Protein AF-A0A0D2V4F1-F1 (afdb_monomer_lite)

Secondary structure (DSSP, 8-state):
--EE-----SS-GGG---SSHHHHHHHHHHHHH---SSSEEEE----TTSTT-HHHHHHHHHHHSTTTEEEE--SSGGG-S----S-HHHHSTTTS-S-GGGT-EE--HHHHHTTSS-HHHHHHTS-HHHHHHHHHHHHHHGGGTSPPPTTT--SSS--HHHHHHHHHHHHHHT--

Sequence (176 aa):
MHGVIPVCYCRNPIGFHPRSDSDIVQWQNFVRNCHCKTLFCFTGAPRTAIKNDFKGLLLNHCNNASGSCKVVDCTGSCCSNDTSHQTTYLQYQWFLPNDLISYSIFIHRDLVKNDTSSIKTILQSYRKQEINQMREKVIQYIPKLVYAKPEKGLNNIKDAFNIAIDGVLKKIKEQE

Organism: Gossypium raimondii (NCBI:txid29730)

Foldseek 3Di:
DDWFQQFDPPADLAPDAAQEPVSLVVVLVCSLPDDDQAREEQEDDFDPVDDPGLSVLLVVLQVVRPSHYHYDDPVDPSVPDDPDDDDCCVVCVLQADPPQVQRIGDDDSVCSSVVVDRPSRVSVVDDPVSSSRSNVSVSVSSQCNYHYDPVRGYDPGDHVVNSVVVVVVVVVVVVD

Radius of gyration: 17.78 Å; chains: 1; bounding box: 41×37×49 Å

Structure (mmCIF, N/CA/C/O backbone):
data_AF-A0A0D2V4F1-F1
#
_entry.id   AF-A0A0D2V4F1-F1
#
loop_
_atom_site.group_PDB
_atom_site.id
_atom_site.type_symbol
_atom_site.label_atom_id
_atom_site.label_alt_id
_atom_site.label_comp_id
_atom_site.label_asym_id
_atom_site.label_entity_id
_atom_site.label_seq_id
_atom_site.pdbx_PDB_ins_code
_atom_site.Cartn_x
_atom_site.Cartn_y
_atom_site.Cartn_z
_atom_site.occupancy
_atom_site.B_iso_or_equiv
_atom_site.auth_seq_id
_atom_site.auth_comp_id
_atom_site.auth_asym_id
_atom_site.auth_atom_id
_atom_site.pdbx_PDB_model_num
ATOM 1 N N . MET A 1 1 ? -2.730 14.702 1.612 1.00 40.38 1 MET A N 1
ATOM 2 C CA . MET A 1 1 ? -3.789 13.674 1.520 1.00 40.38 1 MET A CA 1
ATOM 3 C C . MET A 1 1 ? -3.227 12.377 2.081 1.00 40.38 1 MET A C 1
ATOM 5 O O . MET A 1 1 ? -2.130 12.015 1.677 1.00 40.38 1 MET A O 1
ATOM 9 N N . HIS A 1 2 ? -3.899 11.728 3.033 1.00 50.91 2 HIS A N 1
ATOM 10 C CA . HIS A 1 2 ? -3.459 10.448 3.603 1.00 50.91 2 HIS A CA 1
ATOM 11 C C . HIS A 1 2 ? -4.542 9.421 3.268 1.00 50.91 2 HIS A C 1
ATOM 13 O O . HIS A 1 2 ? -5.625 9.481 3.839 1.00 50.91 2 HIS A O 1
ATOM 19 N N . GLY A 1 3 ? -4.299 8.555 2.283 1.00 53.69 3 GLY A N 1
ATOM 20 C CA . GLY A 1 3 ? -5.181 7.407 2.075 1.00 53.69 3 GLY A CA 1
ATOM 21 C C . GLY A 1 3 ? -4.673 6.214 2.856 1.00 53.69 3 GLY A C 1
ATOM 22 O O . GLY A 1 3 ? -3.471 6.077 3.084 1.00 53.69 3 GLY A O 1
ATOM 23 N N . VAL A 1 4 ? -5.602 5.362 3.254 1.00 60.53 4 VAL A N 1
ATOM 24 C CA . VAL A 1 4 ? -5.321 4.036 3.778 1.00 60.53 4 VAL A CA 1
ATOM 25 C C . VAL A 1 4 ? -5.308 3.092 2.589 1.00 60.53 4 VAL A C 1
ATOM 27 O O . VAL A 1 4 ? -6.317 2.931 1.908 1.00 60.53 4 VAL A O 1
ATOM 30 N N . ILE A 1 5 ? -4.162 2.477 2.319 1.00 57.75 5 ILE A N 1
ATOM 31 C CA . ILE A 1 5 ? -4.087 1.363 1.377 1.00 57.75 5 ILE A CA 1
ATOM 32 C C . ILE A 1 5 ? -4.470 0.115 2.181 1.00 57.75 5 ILE A C 1
ATOM 34 O O . ILE A 1 5 ? -3.749 -0.222 3.124 1.00 57.75 5 ILE A O 1
ATOM 38 N N . PRO A 1 6 ? -5.589 -0.561 1.872 1.00 55.91 6 PRO A N 1
ATOM 39 C CA . PRO A 1 6 ? -6.068 -1.712 2.626 1.00 55.91 6 PRO A CA 1
ATOM 40 C C . PRO A 1 6 ? -5.289 -2.970 2.224 1.00 55.91 6 PRO A C 1
ATOM 42 O O . PRO A 1 6 ? -5.838 -3.973 1.774 1.00 55.91 6 PRO A O 1
ATOM 45 N N . VAL A 1 7 ? -3.968 -2.907 2.363 1.00 51.41 7 VAL A N 1
ATOM 46 C CA . VAL A 1 7 ? -3.078 -4.037 2.147 1.00 51.41 7 VAL A CA 1
ATOM 47 C C . VAL A 1 7 ? -2.292 -4.241 3.418 1.00 51.41 7 VAL A C 1
ATOM 49 O O . VAL A 1 7 ? -1.413 -3.459 3.773 1.00 51.41 7 VAL A O 1
ATOM 52 N N . CYS A 1 8 ? -2.610 -5.331 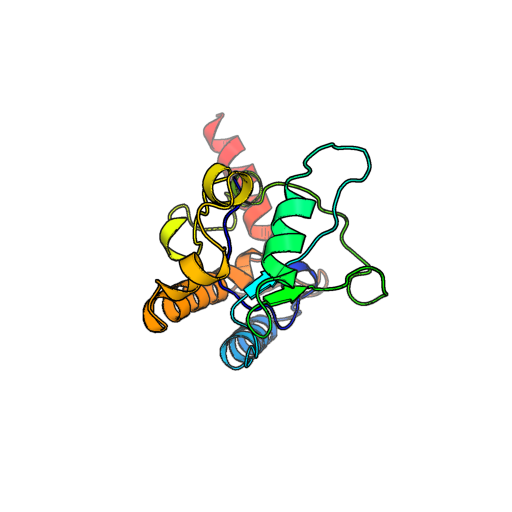4.108 1.00 51.72 8 CYS A N 1
ATOM 53 C CA . CYS A 1 8 ? -1.704 -5.862 5.103 1.00 51.72 8 CYS A CA 1
ATOM 54 C C . CYS A 1 8 ? -0.456 -6.379 4.388 1.00 51.72 8 CYS A C 1
ATOM 56 O O . CYS A 1 8 ? -0.454 -7.463 3.804 1.00 51.72 8 CYS A O 1
ATOM 58 N N . TYR A 1 9 ? 0.610 -5.591 4.430 1.00 51.88 9 TYR A N 1
ATOM 59 C CA . TYR A 1 9 ? 1.919 -6.035 3.993 1.00 51.88 9 TYR A CA 1
ATOM 60 C C . TYR A 1 9 ? 2.503 -6.964 5.053 1.00 51.88 9 TYR A C 1
ATOM 62 O O . TYR A 1 9 ? 2.906 -6.534 6.129 1.00 51.88 9 TYR A O 1
ATOM 70 N N . CYS A 1 10 ? 2.561 -8.257 4.745 1.00 50.22 10 CYS A N 1
ATOM 71 C CA . CYS A 1 10 ? 3.314 -9.211 5.560 1.00 50.22 10 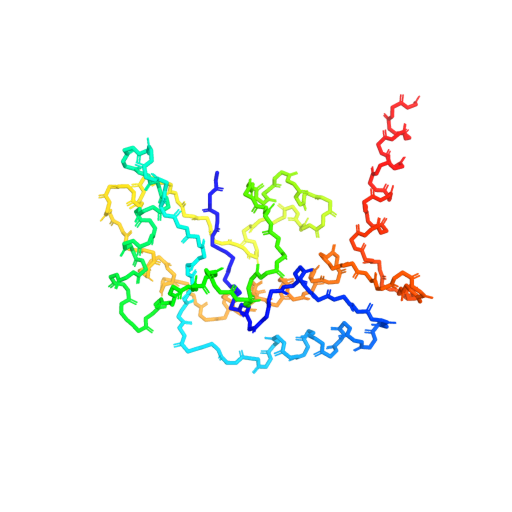CYS A CA 1
ATOM 72 C C . CYS A 1 10 ? 4.831 -9.046 5.389 1.00 50.22 10 CYS A C 1
ATOM 74 O O . CYS A 1 10 ? 5.599 -9.515 6.223 1.00 50.22 10 CYS A O 1
ATOM 76 N N . ARG A 1 11 ? 5.247 -8.343 4.325 1.00 55.84 11 ARG A N 1
ATOM 77 C CA . ARG A 1 11 ? 6.578 -7.764 4.104 1.00 55.84 11 ARG A CA 1
ATOM 78 C C . ARG A 1 11 ? 6.435 -6.470 3.302 1.00 55.84 11 ARG A C 1
ATOM 80 O O . ARG A 1 11 ? 5.553 -6.397 2.448 1.00 55.84 11 ARG A O 1
ATOM 87 N N . ASN A 1 12 ? 7.295 -5.484 3.562 1.00 60.59 12 ASN A N 1
ATOM 88 C CA . ASN A 1 12 ? 7.346 -4.236 2.797 1.00 60.59 12 ASN A CA 1
ATOM 89 C C . ASN A 1 12 ? 7.738 -4.527 1.326 1.00 60.59 12 ASN A C 1
ATOM 91 O O . ASN A 1 12 ? 8.808 -5.105 1.126 1.00 60.59 12 ASN A O 1
ATOM 95 N N . PRO A 1 13 ? 6.928 -4.141 0.316 1.00 62.03 13 PRO A N 1
ATOM 96 C CA . PRO A 1 13 ? 7.265 -4.302 -1.102 1.00 62.03 13 PRO A CA 1
ATOM 97 C C . PRO A 1 13 ? 8.597 -3.660 -1.473 1.00 62.03 13 PRO A C 1
ATOM 99 O O . PRO A 1 13 ? 9.332 -4.227 -2.267 1.00 62.03 13 PRO A O 1
ATOM 102 N N . ILE A 1 14 ? 8.925 -2.503 -0.894 1.00 64.38 14 ILE A N 1
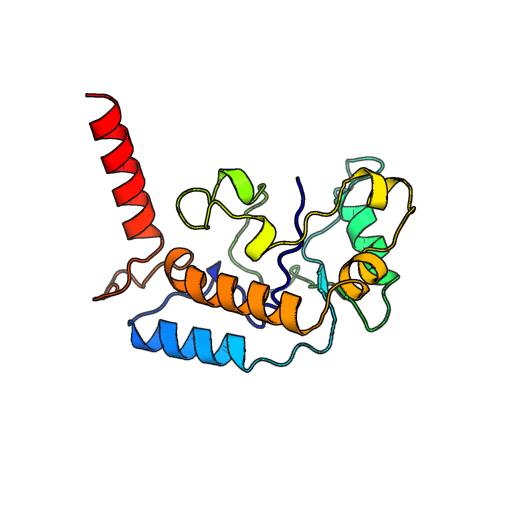ATOM 103 C CA . ILE A 1 14 ? 10.081 -1.706 -1.329 1.00 64.38 14 ILE A CA 1
ATOM 104 C C . ILE A 1 14 ? 11.407 -2.424 -1.018 1.00 64.38 14 ILE A C 1
ATOM 106 O O . ILE A 1 14 ? 12.354 -2.322 -1.786 1.00 64.38 14 ILE A O 1
ATOM 110 N N . GLY A 1 15 ? 11.448 -3.241 0.040 1.00 67.62 15 GLY A N 1
ATOM 111 C CA . GLY A 1 15 ? 12.621 -4.058 0.377 1.00 67.62 15 GLY A CA 1
ATOM 112 C C . GLY A 1 15 ? 12.707 -5.393 -0.375 1.00 67.62 15 GLY A C 1
ATOM 113 O O . GLY A 1 15 ? 13.627 -6.179 -0.136 1.00 67.62 15 GLY A O 1
ATOM 114 N N . PHE A 1 16 ? 11.738 -5.708 -1.238 1.00 81.62 16 PHE A N 1
ATOM 115 C CA . PHE A 1 16 ? 11.761 -6.921 -2.045 1.00 81.62 16 PHE A CA 1
ATOM 116 C C . PHE A 1 16 ? 12.425 -6.646 -3.398 1.00 81.62 16 PHE A C 1
ATOM 118 O O . PHE A 1 16 ? 11.897 -5.910 -4.225 1.00 81.62 16 PHE A O 1
ATOM 125 N N . HIS A 1 17 ? 13.569 -7.294 -3.629 1.00 86.94 17 HIS A N 1
ATOM 126 C CA . HIS A 1 17 ? 14.331 -7.188 -4.873 1.00 86.94 17 HIS A CA 1
ATOM 127 C C . HIS A 1 17 ? 14.338 -8.530 -5.620 1.00 86.94 17 HIS A C 1
ATOM 129 O O . HIS A 1 17 ? 15.161 -9.398 -5.293 1.00 86.94 17 HIS A O 1
ATOM 135 N N . PRO A 1 18 ? 13.422 -8.737 -6.585 1.00 90.62 18 PRO A N 1
ATOM 136 C CA . PRO A 1 18 ? 13.317 -9.984 -7.336 1.00 90.62 18 PRO A CA 1
ATOM 137 C C . PRO A 1 18 ? 14.544 -10.197 -8.233 1.00 90.62 18 PRO A C 1
ATOM 139 O O . PRO A 1 18 ? 15.126 -9.253 -8.768 1.00 90.62 18 PRO A O 1
ATOM 142 N N . ARG A 1 19 ? 14.932 -11.459 -8.415 1.00 90.94 19 ARG A N 1
ATOM 143 C CA . ARG A 1 19 ? 15.966 -11.891 -9.370 1.00 90.94 19 ARG A CA 1
ATOM 144 C C . ARG A 1 19 ? 15.379 -12.472 -10.655 1.00 90.94 19 ARG A C 1
ATOM 146 O O . ARG A 1 19 ? 16.136 -12.786 -11.568 1.00 90.94 19 ARG A O 1
ATOM 153 N N . SER A 1 20 ? 14.071 -12.718 -10.678 1.00 92.12 20 SER A N 1
ATOM 154 C CA . SER A 1 20 ? 13.369 -13.336 -11.798 1.00 92.12 20 SER A CA 1
ATOM 155 C C . SER A 1 20 ? 11.877 -13.008 -11.777 1.00 92.12 20 SER A C 1
ATOM 157 O O . SER A 1 20 ? 11.317 -12.701 -10.721 1.00 92.12 20 SER A O 1
ATOM 159 N N . ASP A 1 21 ? 11.210 -13.167 -12.923 1.00 92.69 21 ASP A N 1
ATOM 160 C CA . ASP A 1 21 ? 9.747 -13.069 -13.022 1.00 92.69 21 ASP A CA 1
ATOM 161 C C . ASP A 1 21 ? 9.055 -14.065 -12.066 1.00 92.69 21 ASP A C 1
ATOM 163 O O . ASP A 1 21 ? 7.991 -13.788 -11.513 1.00 92.69 21 ASP A O 1
ATOM 167 N N . SER A 1 22 ? 9.684 -15.217 -11.804 1.00 92.62 22 SER A N 1
ATOM 168 C CA . SER A 1 22 ? 9.145 -16.222 -10.885 1.00 92.62 22 SER A CA 1
ATOM 169 C C . SER A 1 22 ? 9.161 -15.757 -9.424 1.00 92.62 22 SER A C 1
ATOM 171 O O . SER A 1 22 ? 8.250 -16.098 -8.670 1.00 92.62 22 SER A O 1
ATOM 173 N N . ASP A 1 23 ? 10.136 -14.928 -9.034 1.00 91.69 23 ASP A N 1
ATOM 174 C CA . ASP A 1 23 ? 10.218 -14.363 -7.684 1.00 91.69 23 ASP A CA 1
ATOM 175 C C . ASP A 1 23 ? 9.038 -13.411 -7.446 1.00 91.69 23 ASP A C 1
ATOM 177 O O . ASP A 1 23 ? 8.437 -13.423 -6.371 1.00 91.69 23 ASP A O 1
ATOM 181 N N . ILE A 1 24 ? 8.669 -12.621 -8.463 1.00 91.38 24 ILE A N 1
ATOM 182 C CA . ILE A 1 24 ? 7.494 -11.741 -8.428 1.00 91.38 24 ILE A CA 1
ATOM 183 C C . ILE A 1 24 ? 6.226 -12.557 -8.184 1.00 91.38 24 ILE A C 1
ATOM 185 O O . ILE A 1 24 ? 5.468 -12.252 -7.264 1.00 91.38 24 ILE A O 1
ATOM 189 N N . VAL A 1 25 ? 6.003 -13.606 -8.981 1.00 92.81 25 VAL A N 1
ATOM 190 C CA . VAL A 1 25 ? 4.796 -14.440 -8.884 1.00 92.81 25 VAL A CA 1
ATOM 191 C C . VAL A 1 25 ? 4.717 -15.128 -7.521 1.00 92.81 25 VAL A C 1
ATOM 193 O O . VAL A 1 25 ? 3.662 -15.129 -6.882 1.00 92.81 25 VAL A O 1
ATOM 196 N N . GLN A 1 26 ? 5.837 -15.667 -7.032 1.00 91.44 26 GLN A N 1
ATOM 197 C CA . GLN A 1 26 ? 5.914 -16.259 -5.697 1.00 91.44 26 GLN A CA 1
ATOM 198 C C . GLN A 1 26 ? 5.594 -15.233 -4.609 1.00 91.44 26 GLN A C 1
ATOM 200 O O . GLN A 1 26 ? 4.826 -15.531 -3.692 1.00 91.44 26 GLN A O 1
ATOM 205 N N . TRP A 1 27 ? 6.122 -14.013 -4.723 1.00 87.12 27 TRP A N 1
ATOM 206 C CA . TRP A 1 27 ? 5.849 -12.955 -3.759 1.00 87.12 27 TRP A CA 1
ATOM 207 C C . TRP A 1 27 ? 4.387 -12.500 -3.795 1.00 87.12 27 TRP A C 1
ATOM 209 O O . TRP A 1 27 ? 3.760 -12.390 -2.744 1.00 87.12 27 TRP A O 1
ATOM 219 N N . GLN A 1 28 ? 3.792 -12.330 -4.978 1.00 90.69 28 GLN A N 1
ATOM 220 C CA . GLN A 1 28 ? 2.364 -12.031 -5.118 1.00 90.69 28 GLN A CA 1
ATOM 221 C C . GLN A 1 28 ? 1.501 -13.128 -4.482 1.00 90.69 28 GLN A C 1
ATOM 223 O O . GLN A 1 28 ? 0.585 -12.823 -3.721 1.00 90.69 28 GLN A O 1
ATOM 228 N N . ASN A 1 29 ? 1.819 -14.404 -4.717 1.00 90.31 29 ASN A N 1
ATOM 229 C CA . ASN A 1 29 ? 1.108 -15.530 -4.107 1.00 90.31 29 ASN A CA 1
ATOM 230 C C . ASN A 1 29 ? 1.279 -15.570 -2.585 1.00 90.31 29 ASN A C 1
ATOM 232 O O . ASN A 1 29 ? 0.310 -15.818 -1.867 1.00 90.31 29 ASN A O 1
ATOM 236 N N . PHE A 1 30 ? 2.474 -15.272 -2.076 1.00 84.62 30 PHE A N 1
ATOM 237 C CA . PHE A 1 30 ? 2.704 -15.110 -0.643 1.00 84.62 30 PHE A CA 1
ATOM 238 C C . PHE A 1 30 ? 1.834 -13.984 -0.067 1.00 84.62 30 PHE A C 1
ATOM 240 O O . PHE A 1 30 ? 1.145 -14.186 0.933 1.00 84.62 30 PHE A O 1
ATOM 247 N N . VAL A 1 31 ? 1.802 -12.816 -0.718 1.00 82.00 31 VAL A N 1
ATOM 248 C CA . VAL A 1 31 ? 0.990 -11.675 -0.278 1.00 82.00 31 VAL A CA 1
ATOM 249 C C . VAL A 1 31 ? -0.502 -12.000 -0.343 1.00 82.00 31 VAL A C 1
ATOM 251 O O . VAL A 1 31 ? -1.205 -11.629 0.592 1.00 82.00 31 VAL A O 1
ATOM 254 N N . ARG A 1 32 ? -0.999 -12.721 -1.359 1.00 84.94 32 ARG A N 1
ATOM 255 C CA . ARG A 1 32 ? -2.409 -13.166 -1.442 1.00 84.94 32 ARG A CA 1
ATOM 256 C C . ARG A 1 32 ? -2.798 -14.078 -0.282 1.00 84.94 32 ARG A C 1
ATOM 258 O O . ARG A 1 32 ? -3.830 -13.865 0.345 1.00 84.94 32 ARG A O 1
ATOM 265 N N . ASN A 1 33 ? -1.948 -15.055 0.026 1.00 82.50 33 ASN A N 1
ATOM 266 C CA . ASN A 1 33 ? -2.228 -16.080 1.035 1.00 82.50 33 ASN A CA 1
ATOM 267 C C . ASN A 1 33 ? -1.879 -15.650 2.465 1.00 82.50 33 ASN A C 1
ATOM 269 O O . ASN A 1 33 ? -2.169 -16.365 3.430 1.00 82.50 33 ASN A O 1
ATOM 273 N N . CYS A 1 34 ? -1.264 -14.480 2.635 1.00 76.88 34 CYS A N 1
ATOM 274 C CA . CYS A 1 34 ? -0.926 -14.013 3.961 1.00 76.88 34 CYS A CA 1
ATOM 275 C C . CYS A 1 34 ? -2.174 -13.590 4.753 1.00 76.88 34 CYS A C 1
ATOM 277 O O . CYS A 1 34 ? -2.944 -12.713 4.338 1.00 76.88 34 CYS A O 1
ATOM 279 N N . HIS A 1 35 ? -2.333 -14.197 5.930 1.00 69.44 35 HIS A N 1
ATOM 280 C CA . HIS A 1 35 ? -3.430 -13.938 6.852 1.00 69.44 35 HIS A CA 1
ATOM 281 C C . HIS A 1 35 ? -3.092 -12.767 7.778 1.00 69.44 35 HIS A C 1
ATOM 283 O O . HIS A 1 35 ? -2.211 -12.860 8.634 1.00 69.44 35 HIS A O 1
ATOM 289 N N . CYS A 1 36 ? -3.824 -11.665 7.628 1.00 67.69 36 CYS A N 1
ATOM 290 C CA . CYS A 1 36 ? -3.722 -10.527 8.532 1.00 67.69 36 CYS A CA 1
ATOM 291 C C . CYS A 1 36 ? -4.665 -10.719 9.720 1.00 67.69 36 CYS A C 1
ATOM 293 O O . CYS A 1 36 ? -5.861 -10.928 9.536 1.00 67.69 36 CYS A O 1
ATOM 295 N N . LYS A 1 37 ? -4.123 -10.657 10.941 1.00 75.38 37 LYS A N 1
ATOM 296 C CA . LYS A 1 37 ? -4.910 -10.792 12.180 1.00 75.38 37 LYS A CA 1
ATOM 297 C C . LYS A 1 37 ? -5.625 -9.497 12.582 1.00 75.38 37 LYS A C 1
ATOM 299 O O . LYS A 1 37 ? -6.503 -9.537 13.433 1.00 75.38 37 LYS A O 1
ATOM 304 N N . THR A 1 38 ? -5.234 -8.367 11.998 1.00 79.12 38 THR A N 1
ATOM 305 C CA . THR A 1 38 ? -5.771 -7.032 12.285 1.00 79.12 38 THR A CA 1
ATOM 306 C C . THR A 1 38 ? -6.429 -6.441 11.038 1.00 79.12 38 THR A C 1
ATOM 308 O O . THR A 1 38 ? -6.130 -6.846 9.918 1.00 79.12 38 THR A O 1
ATOM 311 N N . LEU A 1 39 ? -7.343 -5.488 11.226 1.00 81.69 39 LEU A N 1
ATOM 312 C CA . LEU A 1 39 ? -8.055 -4.796 10.147 1.00 81.69 39 LEU A CA 1
ATOM 313 C C . LEU A 1 39 ? -7.144 -3.814 9.397 1.00 81.69 39 LEU A C 1
ATOM 315 O O . LEU A 1 39 ? -7.247 -3.677 8.183 1.00 81.69 39 LEU A O 1
ATOM 319 N N . PHE A 1 40 ? -6.260 -3.127 10.120 1.00 82.69 40 PHE A N 1
ATOM 320 C CA . PHE A 1 40 ? -5.290 -2.195 9.550 1.00 82.69 40 PHE A CA 1
ATOM 321 C C . PHE A 1 40 ? -4.024 -2.121 10.405 1.00 82.69 40 PHE A C 1
ATOM 323 O O . PHE A 1 40 ? -3.959 -2.669 11.509 1.00 82.69 40 PHE A O 1
ATOM 330 N N . CYS A 1 41 ? -3.004 -1.448 9.882 1.00 81.88 41 CYS A N 1
ATOM 331 C CA . CYS A 1 41 ? -1.760 -1.191 10.591 1.00 81.88 41 CYS A CA 1
ATOM 332 C C . CYS A 1 41 ? -1.409 0.292 10.499 1.00 81.88 41 CYS A C 1
ATOM 334 O O . CYS A 1 41 ? -1.730 0.950 9.508 1.00 81.88 41 CYS A O 1
ATOM 336 N N . PHE A 1 42 ? -0.718 0.803 11.512 1.00 84.06 42 PHE A N 1
ATOM 337 C CA . PHE A 1 42 ? -0.161 2.149 11.493 1.00 84.06 42 PHE A CA 1
ATOM 338 C C . PHE A 1 42 ? 1.365 2.085 11.437 1.00 84.06 42 PHE A C 1
ATOM 340 O O . PHE A 1 42 ? 1.991 1.394 12.239 1.00 84.06 42 PHE A O 1
ATOM 347 N N . THR A 1 43 ? 1.950 2.818 10.490 1.00 77.75 43 THR A N 1
ATOM 348 C CA . THR A 1 43 ? 3.400 2.954 10.317 1.00 77.75 43 THR A CA 1
ATOM 349 C C . THR A 1 43 ? 3.790 4.421 10.481 1.00 77.75 43 THR A C 1
ATOM 351 O O . THR A 1 43 ? 3.317 5.281 9.730 1.00 77.75 43 THR A O 1
ATOM 354 N N . GLY A 1 44 ? 4.678 4.716 11.427 1.00 78.00 44 GLY A N 1
ATOM 355 C CA . GLY A 1 44 ? 5.217 6.056 11.648 1.00 78.00 44 GLY A CA 1
ATOM 356 C C . GLY A 1 44 ? 5.197 6.472 13.114 1.00 78.00 44 GLY A C 1
ATOM 357 O O . GLY A 1 44 ? 4.632 5.790 13.961 1.00 78.00 44 GLY A O 1
ATOM 358 N N . ALA A 1 45 ? 5.814 7.617 13.397 1.00 82.44 45 ALA A N 1
ATOM 359 C CA . ALA A 1 45 ? 5.905 8.181 14.737 1.00 82.44 45 ALA A CA 1
ATOM 360 C C . ALA A 1 45 ? 5.407 9.637 14.766 1.00 82.44 45 ALA A C 1
ATOM 362 O O . ALA A 1 45 ? 5.481 10.328 13.735 1.00 82.44 45 ALA A O 1
ATOM 363 N N . PRO A 1 46 ? 4.910 10.115 15.922 1.00 85.62 46 PRO A N 1
ATOM 364 C CA . PRO A 1 46 ? 4.584 11.518 16.119 1.00 85.62 46 PRO A CA 1
ATOM 365 C C . PRO A 1 46 ? 5.833 12.392 15.985 1.00 85.62 46 PRO A C 1
ATOM 367 O O . PRO A 1 46 ? 6.928 12.010 16.395 1.00 85.62 46 PRO A O 1
ATOM 370 N N . ARG A 1 47 ? 5.668 13.599 15.453 1.00 84.56 47 ARG A N 1
ATOM 371 C CA . ARG A 1 47 ? 6.718 14.624 15.428 1.00 84.56 47 ARG A CA 1
ATOM 372 C C . ARG A 1 47 ? 6.621 15.467 16.692 1.00 84.56 47 ARG A C 1
ATOM 374 O O . ARG A 1 47 ? 5.711 16.282 16.811 1.00 84.56 47 ARG A O 1
ATOM 381 N N . THR A 1 48 ? 7.573 15.293 17.607 1.00 84.31 48 THR A N 1
ATOM 382 C CA . THR A 1 48 ? 7.606 15.972 18.918 1.00 84.31 48 THR A CA 1
ATOM 383 C C . THR A 1 48 ? 7.584 17.498 18.812 1.00 84.31 48 THR A C 1
ATOM 385 O O . THR A 1 48 ? 6.989 18.161 19.652 1.00 84.31 48 THR A O 1
ATOM 388 N N . ALA A 1 49 ? 8.161 18.059 17.746 1.00 89.75 49 ALA A N 1
ATOM 389 C CA . ALA A 1 49 ? 8.201 19.500 17.497 1.00 89.75 49 ALA A CA 1
ATOM 390 C C . ALA A 1 49 ? 6.871 20.108 16.998 1.00 89.75 49 ALA A C 1
ATOM 392 O O . ALA A 1 49 ? 6.781 21.324 16.844 1.00 89.75 49 ALA A O 1
ATOM 393 N N . ILE A 1 50 ? 5.844 19.301 16.696 1.00 84.50 50 ILE A N 1
ATOM 394 C CA . ILE A 1 50 ? 4.598 19.779 16.079 1.00 84.50 50 ILE A CA 1
ATOM 395 C C . ILE A 1 50 ? 3.420 19.553 17.025 1.00 84.50 50 ILE A C 1
ATOM 397 O O . ILE A 1 50 ? 3.001 18.423 17.275 1.00 84.50 50 ILE A O 1
ATOM 401 N N . LYS A 1 51 ? 2.822 20.651 17.501 1.00 82.38 51 LYS A N 1
ATOM 402 C CA . LYS A 1 51 ? 1.574 20.597 18.271 1.00 82.38 51 LYS A CA 1
ATOM 403 C C . LYS A 1 51 ? 0.449 20.028 17.402 1.00 82.38 51 LYS A C 1
ATOM 405 O O . LYS A 1 51 ? 0.293 20.423 16.247 1.00 82.38 51 LYS A O 1
ATOM 410 N N . ASN A 1 52 ? -0.357 19.130 17.973 1.00 80.69 52 ASN A N 1
ATOM 411 C CA . ASN A 1 52 ? -1.437 18.427 17.270 1.00 80.69 52 ASN A CA 1
ATOM 412 C C . ASN A 1 52 ? -0.941 17.715 15.999 1.00 80.69 52 ASN A C 1
ATOM 414 O O . ASN A 1 52 ? -1.573 17.784 14.937 1.00 80.69 52 ASN A O 1
ATOM 418 N N . ASP A 1 53 ? 0.222 17.062 16.097 1.00 86.81 53 ASP A N 1
ATOM 419 C CA . ASP A 1 53 ? 0.788 16.318 14.983 1.00 86.81 53 ASP A CA 1
ATOM 420 C C . ASP A 1 53 ? -0.189 15.247 14.489 1.00 86.81 53 ASP A C 1
ATOM 422 O O . ASP A 1 53 ? -0.671 14.398 15.238 1.00 86.81 53 ASP A O 1
ATOM 426 N N . PHE A 1 54 ? -0.460 15.273 13.185 1.00 86.44 54 PHE A N 1
ATOM 427 C CA . PHE A 1 54 ? -1.439 14.377 12.582 1.00 86.44 54 PHE A CA 1
ATOM 428 C C . PHE A 1 54 ? -1.022 12.906 12.707 1.00 86.44 54 PHE A C 1
ATOM 430 O O . PHE A 1 54 ? -1.887 12.058 12.894 1.00 86.44 54 PHE A O 1
ATOM 437 N N . LYS A 1 55 ? 0.286 12.594 12.675 1.00 86.12 55 LYS A N 1
ATOM 438 C CA . LYS A 1 55 ? 0.762 11.221 12.914 1.00 86.12 55 LYS A CA 1
ATOM 439 C C . LYS A 1 55 ? 0.508 10.778 14.357 1.00 86.12 55 LYS A C 1
ATOM 441 O O . LYS A 1 55 ? 0.159 9.623 14.561 1.00 86.12 55 LYS A O 1
ATOM 446 N N . GLY A 1 56 ? 0.603 11.688 15.329 1.00 89.19 56 GLY A N 1
ATOM 447 C CA . GLY A 1 56 ? 0.193 11.429 16.713 1.00 89.19 56 GLY A CA 1
ATOM 448 C C . GLY A 1 56 ? -1.299 11.119 16.847 1.00 89.19 56 GLY A C 1
ATOM 449 O O . GLY A 1 56 ? -1.667 10.157 17.513 1.00 89.19 56 GLY A O 1
ATOM 450 N N . LEU A 1 57 ? -2.160 11.863 16.146 1.00 89.56 57 LEU A N 1
ATOM 451 C CA . LEU A 1 57 ? -3.602 11.581 16.126 1.00 89.56 57 LEU A CA 1
ATOM 452 C C . LEU A 1 57 ? -3.914 10.209 15.504 1.00 89.56 57 LEU A C 1
ATOM 454 O O . LEU A 1 57 ? -4.684 9.437 16.069 1.00 89.56 57 LEU A O 1
ATOM 458 N N . LEU A 1 58 ? -3.276 9.877 14.377 1.00 88.88 58 LEU A N 1
ATOM 459 C CA . LEU A 1 58 ? -3.418 8.564 13.736 1.00 88.88 58 LEU A CA 1
ATOM 460 C C . LEU A 1 58 ? -2.921 7.418 14.635 1.00 88.88 58 LEU A C 1
ATOM 462 O O . LEU A 1 58 ? -3.563 6.369 14.697 1.00 88.88 58 LEU A O 1
ATOM 466 N N . LEU A 1 59 ? -1.810 7.622 15.353 1.00 88.69 59 LEU A N 1
ATOM 467 C CA . LEU A 1 59 ? -1.292 6.659 16.325 1.00 88.69 59 LEU A CA 1
ATOM 468 C C . LEU A 1 59 ? -2.306 6.408 17.448 1.00 88.69 59 LEU A C 1
ATOM 470 O O . LEU A 1 59 ? -2.579 5.255 17.775 1.00 88.69 59 LEU A O 1
ATOM 474 N N . ASN A 1 60 ? -2.919 7.464 17.987 1.00 90.31 60 ASN A N 1
ATOM 475 C CA . ASN A 1 60 ? -3.955 7.339 19.014 1.00 90.31 60 ASN A CA 1
ATOM 476 C C . ASN A 1 60 ? -5.180 6.572 18.498 1.00 90.31 60 ASN A C 1
ATOM 478 O O . ASN A 1 60 ? -5.667 5.672 19.176 1.00 90.31 60 ASN A O 1
ATOM 482 N N . HIS A 1 61 ? -5.632 6.854 17.271 1.00 89.94 61 HIS A N 1
ATOM 483 C CA . HIS A 1 61 ? -6.708 6.091 16.621 1.00 89.94 61 HIS A CA 1
ATOM 484 C C . HIS A 1 61 ? -6.366 4.600 16.482 1.00 89.94 61 HIS A C 1
ATOM 486 O O . HIS A 1 61 ? -7.237 3.754 16.676 1.00 89.94 61 HIS A O 1
ATOM 492 N N . CYS A 1 62 ? -5.109 4.260 16.178 1.00 88.31 62 CYS A N 1
ATOM 493 C CA . CYS A 1 62 ? -4.655 2.870 16.131 1.00 88.31 62 CYS A CA 1
ATOM 494 C C . CYS A 1 62 ? -4.646 2.218 17.522 1.00 88.31 62 CYS A C 1
ATOM 496 O O . CYS A 1 62 ? -5.204 1.135 17.688 1.00 88.31 62 CYS A O 1
ATOM 498 N N . ASN A 1 63 ? -4.079 2.887 18.530 1.00 90.75 63 ASN A N 1
ATOM 499 C CA . ASN A 1 63 ? -4.027 2.379 19.905 1.00 90.75 63 ASN A CA 1
ATOM 500 C C . ASN A 1 63 ? -5.427 2.154 20.497 1.00 90.75 63 ASN A C 1
ATOM 502 O O . ASN A 1 63 ? -5.652 1.159 21.180 1.00 90.75 63 ASN A O 1
ATOM 506 N N . ASN A 1 64 ? -6.386 3.027 20.175 1.00 91.81 64 ASN A N 1
ATOM 507 C CA . ASN A 1 64 ? -7.778 2.900 20.614 1.00 91.81 64 ASN A CA 1
ATOM 508 C C . ASN A 1 64 ? -8.554 1.808 19.850 1.00 91.81 64 ASN A C 1
ATOM 510 O O . ASN A 1 64 ? -9.621 1.371 20.281 1.00 91.81 64 ASN A O 1
ATOM 514 N N . ALA A 1 65 ? -8.033 1.332 18.716 1.00 89.44 65 ALA A N 1
ATOM 515 C CA . ALA A 1 65 ? -8.638 0.283 17.904 1.00 89.44 65 ALA A CA 1
ATOM 516 C C . ALA A 1 65 ? -8.161 -1.119 18.332 1.00 89.44 65 ALA A C 1
ATOM 518 O O . ALA A 1 65 ? -7.685 -1.900 17.502 1.00 89.44 65 ALA A O 1
ATOM 519 N N . SER A 1 66 ? -8.319 -1.458 19.617 1.00 85.50 66 SER A N 1
ATOM 520 C CA . SER A 1 66 ? -7.866 -2.726 20.211 1.00 85.50 66 SER A CA 1
ATOM 521 C C . SER A 1 66 ? -8.286 -3.951 19.393 1.00 85.50 66 SER A C 1
ATOM 523 O O . SER A 1 66 ? -9.445 -4.094 18.986 1.00 85.50 66 SER A O 1
ATOM 525 N N . GLY A 1 67 ? -7.312 -4.817 19.095 1.00 85.75 67 GLY A N 1
ATOM 526 C CA . GLY A 1 67 ? -7.472 -6.020 18.265 1.00 85.75 67 GLY A CA 1
ATOM 527 C C . GLY A 1 67 ? -7.714 -5.758 16.772 1.00 85.75 67 GLY A C 1
ATOM 528 O O . GLY A 1 67 ? -7.625 -6.678 15.967 1.00 85.75 67 GLY A O 1
ATOM 529 N N . SER A 1 68 ? -8.003 -4.515 16.376 1.00 87.31 68 SER A N 1
ATOM 530 C CA . SER A 1 68 ? -8.285 -4.126 14.990 1.00 87.31 68 SER A CA 1
ATOM 531 C C . SER A 1 68 ? -7.112 -3.401 14.331 1.00 87.31 68 SER A C 1
ATOM 533 O O . SER A 1 68 ? -6.969 -3.504 13.117 1.00 87.31 68 SER A O 1
ATOM 535 N N . CYS A 1 69 ? -6.259 -2.713 15.094 1.00 86.69 69 CYS A N 1
ATOM 536 C CA . CYS A 1 69 ? -5.050 -2.082 14.574 1.00 86.69 69 CYS A CA 1
ATOM 537 C C . CYS A 1 69 ? -3.776 -2.674 15.174 1.00 86.69 69 CYS A C 1
ATOM 539 O O . CYS A 1 69 ? -3.726 -2.995 16.361 1.00 86.69 69 CYS A O 1
ATOM 541 N N . LYS A 1 70 ? -2.727 -2.776 14.351 1.00 85.12 70 LYS A N 1
ATOM 542 C CA . LYS A 1 70 ? -1.360 -3.049 14.801 1.00 85.12 70 LYS A CA 1
ATOM 543 C C . LYS A 1 70 ? -0.459 -1.849 14.510 1.00 85.12 70 LYS A C 1
ATOM 545 O O . LYS A 1 70 ? -0.274 -1.482 13.350 1.00 85.12 70 LYS A O 1
ATOM 550 N N . VAL A 1 71 ? 0.143 -1.271 15.547 1.00 82.75 71 VAL A N 1
ATOM 551 C CA . VAL A 1 71 ? 1.264 -0.339 15.369 1.00 82.75 71 VAL A CA 1
ATOM 552 C C . VAL A 1 71 ? 2.483 -1.151 14.943 1.00 82.75 71 VAL A C 1
ATOM 554 O O . VAL A 1 71 ? 2.833 -2.145 15.581 1.00 82.75 71 VAL A O 1
ATOM 557 N N . VAL A 1 72 ? 3.101 -0.763 13.831 1.00 78.38 72 VAL A N 1
ATOM 558 C CA . VAL A 1 72 ? 4.344 -1.371 13.357 1.00 78.38 72 VAL A CA 1
ATOM 559 C C . VAL A 1 72 ? 5.500 -0.576 13.941 1.00 78.38 72 VAL A C 1
ATOM 561 O O . VAL A 1 72 ? 5.716 0.577 13.567 1.00 78.38 72 VAL A O 1
ATOM 564 N N . ASP A 1 73 ? 6.228 -1.197 14.864 1.00 70.50 73 ASP A N 1
ATOM 565 C CA . ASP A 1 73 ? 7.463 -0.636 15.394 1.00 70.50 73 ASP A CA 1
ATOM 566 C C . ASP A 1 73 ? 8.609 -0.857 14.398 1.00 70.50 73 ASP A C 1
ATOM 568 O O . ASP A 1 73 ? 8.977 -1.990 14.082 1.00 70.50 73 ASP A O 1
ATOM 572 N N . CYS A 1 74 ? 9.143 0.252 13.894 1.00 64.19 74 CYS A N 1
ATOM 573 C CA . CYS A 1 74 ? 10.256 0.294 12.952 1.00 64.19 74 CYS A CA 1
ATOM 574 C C . CYS A 1 74 ? 11.562 0.798 13.590 1.00 64.19 74 CYS A C 1
ATOM 576 O O . CYS A 1 74 ? 12.497 1.118 12.865 1.00 64.19 74 CYS A O 1
ATOM 578 N N . THR A 1 75 ? 11.644 0.899 14.920 1.00 61.47 75 THR A N 1
ATOM 579 C CA . THR A 1 75 ? 12.843 1.403 15.617 1.00 61.47 75 THR A CA 1
ATOM 580 C C . THR A 1 75 ? 13.990 0.381 15.722 1.00 61.47 75 THR A C 1
ATOM 582 O O . THR A 1 75 ? 15.101 0.753 16.090 1.00 61.47 75 THR A O 1
ATOM 585 N N . GLY A 1 76 ? 13.758 -0.887 15.347 1.00 56.25 76 GLY A N 1
ATOM 586 C CA . GLY A 1 76 ? 14.772 -1.951 15.256 1.00 56.25 76 GLY A CA 1
ATOM 587 C C . GLY A 1 76 ? 15.249 -2.275 13.827 1.00 56.25 76 GLY A C 1
ATOM 588 O O . GLY A 1 76 ? 14.923 -1.585 12.863 1.00 56.25 76 GLY A O 1
ATOM 589 N N . SER A 1 77 ? 15.984 -3.386 13.665 1.00 49.59 77 SER A N 1
ATOM 590 C CA . SER A 1 77 ? 16.617 -3.773 12.388 1.00 49.59 77 SER A CA 1
ATOM 591 C C . SER A 1 77 ? 15.660 -4.217 11.269 1.00 49.59 77 SER A C 1
ATOM 593 O O . SER A 1 77 ? 16.058 -4.324 10.111 1.00 49.59 77 SER A O 1
ATOM 595 N N . CYS A 1 78 ? 14.379 -4.448 11.579 1.00 46.25 78 CYS A N 1
ATOM 596 C CA . CYS A 1 78 ? 13.373 -4.879 10.598 1.00 46.25 78 CYS A CA 1
ATOM 597 C C . CYS A 1 78 ? 12.874 -3.762 9.660 1.00 46.25 78 CYS A C 1
ATOM 599 O O . CYS A 1 78 ? 12.154 -4.065 8.711 1.00 46.25 78 CYS A O 1
ATOM 601 N N . CYS A 1 79 ? 13.270 -2.504 9.888 1.00 50.38 79 CYS A N 1
ATOM 602 C CA . CYS A 1 79 ? 13.069 -1.388 8.952 1.00 50.38 79 CYS A CA 1
ATOM 603 C C . CYS A 1 79 ? 14.399 -0.675 8.619 1.00 50.38 79 CYS A C 1
ATOM 605 O O . CYS A 1 79 ? 14.396 0.471 8.170 1.00 50.38 79 CYS A O 1
ATOM 607 N N . SER A 1 80 ? 15.543 -1.341 8.841 1.00 43.75 80 SER A N 1
ATOM 608 C CA . SER A 1 80 ? 16.868 -0.825 8.485 1.00 43.75 80 SER A CA 1
ATOM 609 C C . SER A 1 80 ? 17.057 -0.846 6.977 1.00 43.75 80 SER A C 1
ATOM 611 O O . SER A 1 80 ? 17.512 -1.840 6.418 1.00 43.75 80 SER A O 1
ATOM 613 N N . ASN A 1 81 ? 16.652 0.273 6.381 1.00 44.97 81 ASN A N 1
ATOM 614 C CA . ASN A 1 81 ? 16.882 0.791 5.032 1.00 44.97 81 ASN A CA 1
ATOM 615 C C . ASN A 1 81 ? 15.533 1.189 4.433 1.00 44.97 81 ASN A C 1
ATOM 617 O O . ASN A 1 81 ? 14.916 0.410 3.720 1.00 44.97 81 ASN A O 1
ATOM 621 N N . ASP A 1 82 ? 15.037 2.361 4.837 1.00 40.75 82 ASP A N 1
ATOM 622 C CA . ASP A 1 82 ? 14.490 3.367 3.917 1.00 40.75 82 ASP A CA 1
ATOM 623 C C . ASP A 1 82 ? 13.916 4.548 4.706 1.00 40.75 82 ASP A C 1
ATOM 625 O O . ASP A 1 82 ? 12.800 4.534 5.231 1.00 40.75 82 ASP A O 1
ATOM 629 N N . THR A 1 83 ? 14.691 5.628 4.768 1.00 35.94 83 THR A N 1
ATOM 630 C CA . THR A 1 83 ? 14.193 6.949 5.144 1.00 35.94 83 THR A CA 1
ATOM 631 C C . THR A 1 83 ? 13.446 7.548 3.957 1.00 35.94 83 THR A C 1
ATOM 633 O O . THR A 1 83 ? 14.024 8.283 3.161 1.00 35.94 83 THR A O 1
ATOM 636 N N . SER A 1 84 ? 12.150 7.267 3.832 1.00 39.72 84 SER A N 1
ATOM 637 C CA . SER A 1 84 ? 11.282 8.013 2.917 1.00 39.72 84 SER A CA 1
ATOM 638 C C . SER A 1 84 ? 10.038 8.507 3.645 1.00 39.72 84 SER A C 1
ATOM 640 O O . SER A 1 84 ? 9.065 7.792 3.881 1.00 39.72 84 SER A O 1
ATOM 642 N N . HIS A 1 85 ? 10.098 9.774 4.050 1.00 40.31 85 HIS A N 1
ATOM 643 C CA . HIS A 1 85 ? 8.941 10.556 4.455 1.00 40.31 85 HIS A CA 1
ATOM 644 C C . HIS A 1 85 ? 8.491 11.384 3.258 1.00 40.31 85 HIS A C 1
ATOM 646 O O . HIS A 1 85 ? 8.969 12.501 3.092 1.00 40.31 85 HIS A O 1
ATOM 652 N N . GLN A 1 86 ? 7.538 10.890 2.470 1.00 39.41 86 GLN A N 1
ATOM 653 C CA . GLN A 1 86 ? 6.769 11.746 1.571 1.00 39.41 86 GLN A CA 1
ATOM 654 C C . GLN A 1 86 ? 5.444 11.109 1.133 1.00 39.41 86 GLN A C 1
ATOM 656 O O . GLN A 1 86 ? 5.197 9.914 1.267 1.00 39.41 86 GLN A O 1
ATOM 661 N N . THR A 1 87 ? 4.542 11.973 0.676 1.00 49.16 87 THR A N 1
ATOM 662 C CA . THR A 1 87 ? 3.179 11.649 0.256 1.00 49.16 87 THR A CA 1
ATOM 663 C C . THR A 1 87 ? 3.173 10.848 -1.049 1.00 49.16 87 THR A C 1
ATOM 665 O O . THR A 1 87 ? 3.609 11.344 -2.086 1.00 49.16 87 THR A O 1
ATOM 668 N N . THR A 1 88 ? 2.598 9.646 -1.004 1.00 51.00 88 THR A N 1
ATOM 669 C CA . THR A 1 88 ? 2.612 8.614 -2.057 1.00 51.00 88 THR A CA 1
ATOM 670 C C . THR A 1 88 ? 1.979 9.047 -3.391 1.00 51.00 88 THR A C 1
ATOM 672 O O . THR A 1 88 ? 2.350 8.551 -4.446 1.00 51.00 88 THR A O 1
ATOM 675 N N . TYR A 1 89 ? 1.035 9.9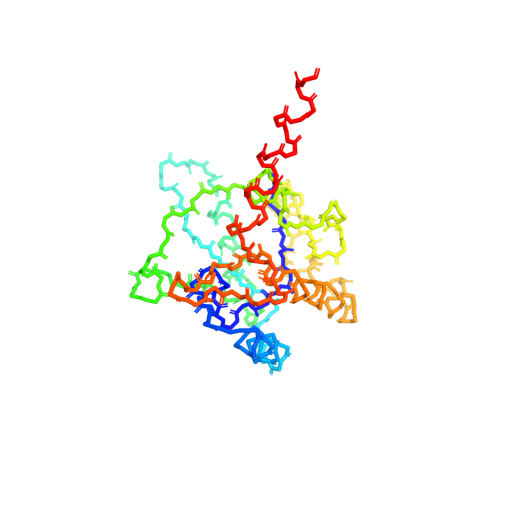91 -3.384 1.00 51.91 89 TYR A N 1
ATOM 676 C CA . TYR A 1 89 ? 0.203 10.258 -4.566 1.00 51.91 89 TYR A CA 1
ATOM 677 C C . TYR A 1 89 ? 0.921 10.958 -5.723 1.00 51.91 89 TYR A C 1
ATOM 679 O O . TYR A 1 89 ? 0.672 10.620 -6.873 1.00 51.91 89 TYR A O 1
ATOM 687 N N . LEU A 1 90 ? 1.819 11.906 -5.439 1.00 55.06 90 LEU A N 1
ATOM 688 C CA . LEU A 1 90 ? 2.553 12.620 -6.496 1.00 55.06 90 LEU A CA 1
ATOM 689 C C . LEU A 1 90 ? 3.838 11.896 -6.902 1.00 55.06 90 LEU A C 1
ATOM 691 O O . LEU A 1 90 ? 4.291 12.018 -8.032 1.00 55.06 90 LEU A O 1
ATOM 695 N N . GLN A 1 91 ? 4.420 11.126 -5.984 1.00 61.66 91 GLN A N 1
ATOM 696 C CA . GLN A 1 91 ? 5.690 10.440 -6.220 1.00 61.66 91 GLN A CA 1
ATOM 697 C C . GLN A 1 91 ? 5.528 9.161 -7.018 1.00 61.66 91 GLN A C 1
ATOM 699 O O . GLN A 1 91 ? 6.399 8.821 -7.810 1.00 61.66 91 GLN A O 1
ATOM 704 N N . TYR A 1 92 ? 4.401 8.472 -6.833 1.00 70.00 92 TYR A N 1
ATOM 705 C CA . TYR A 1 92 ? 4.177 7.183 -7.466 1.00 70.00 92 TYR A CA 1
ATOM 706 C C . TYR A 1 92 ? 3.269 7.255 -8.697 1.00 70.00 92 TYR A C 1
ATOM 708 O O . TYR A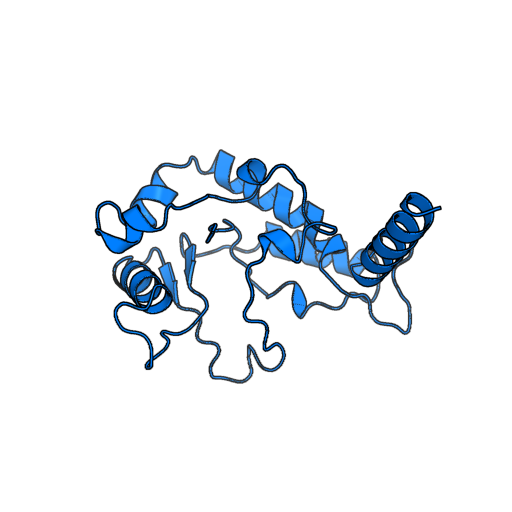 1 92 ? 2.762 6.227 -9.139 1.00 70.00 92 TYR A O 1
ATOM 716 N N . GLN A 1 93 ? 3.074 8.447 -9.273 1.00 76.62 93 GLN A N 1
ATOM 717 C CA . GLN A 1 93 ? 2.155 8.660 -10.397 1.00 76.62 93 GLN A CA 1
ATOM 718 C C . GLN A 1 93 ? 2.486 7.793 -11.626 1.00 76.62 93 GLN A C 1
ATOM 720 O O . GLN A 1 93 ? 1.584 7.382 -12.345 1.00 76.62 93 GLN A O 1
ATOM 725 N N . TRP A 1 94 ? 3.762 7.480 -11.867 1.00 82.19 94 TRP A N 1
ATOM 726 C CA . TRP A 1 94 ? 4.166 6.579 -12.957 1.00 82.19 94 TRP A CA 1
ATOM 727 C C . TRP A 1 94 ? 3.957 5.091 -12.647 1.00 82.19 94 TRP A C 1
ATOM 729 O O . TRP A 1 94 ? 3.893 4.275 -13.564 1.00 82.19 94 TRP A O 1
ATOM 739 N N . PHE A 1 95 ? 3.833 4.729 -11.370 1.00 85.00 95 PHE A N 1
ATOM 740 C CA . PHE A 1 95 ? 3.872 3.337 -10.912 1.00 85.00 95 PHE A CA 1
ATOM 741 C C . PHE A 1 95 ? 2.505 2.811 -10.452 1.00 85.00 95 PHE A C 1
ATOM 743 O O . PHE A 1 95 ? 2.242 1.610 -10.546 1.00 85.00 95 PHE A O 1
ATOM 750 N N . LEU A 1 96 ? 1.624 3.695 -9.978 1.00 83.25 96 LEU A N 1
ATOM 751 C CA . LEU A 1 96 ? 0.274 3.381 -9.505 1.00 83.25 96 LEU A CA 1
ATOM 752 C C . LEU A 1 96 ? -0.797 3.804 -10.523 1.00 83.25 96 LEU A C 1
ATOM 754 O O . LEU A 1 96 ? -0.561 4.706 -11.327 1.00 83.25 96 LEU A O 1
ATOM 758 N N . PRO A 1 97 ? -1.986 3.172 -10.521 1.00 80.88 97 PRO A N 1
ATOM 759 C CA . PRO A 1 97 ? -3.060 3.581 -11.414 1.00 80.88 97 PRO A CA 1
ATOM 760 C C . PRO A 1 97 ? -3.654 4.929 -10.995 1.00 80.88 97 PRO A C 1
ATOM 762 O O . PRO A 1 97 ? -3.756 5.240 -9.811 1.00 80.88 97 PRO A O 1
ATOM 765 N N . ASN A 1 98 ? -4.139 5.691 -11.976 1.00 81.19 98 ASN A N 1
ATOM 766 C CA . ASN A 1 98 ? -4.810 6.973 -11.729 1.00 81.19 98 ASN A CA 1
ATOM 767 C C . ASN A 1 98 ? -6.146 6.817 -10.973 1.00 81.19 98 ASN A C 1
ATOM 769 O O . ASN A 1 98 ? -6.615 7.762 -10.344 1.00 81.19 98 ASN A O 1
ATOM 773 N N . ASP A 1 99 ? -6.761 5.631 -11.021 1.00 85.25 99 ASP A N 1
ATOM 774 C CA . ASP A 1 99 ? -7.994 5.304 -10.298 1.00 85.25 99 ASP A CA 1
ATOM 775 C C . ASP A 1 99 ? -7.702 4.971 -8.824 1.00 85.25 99 ASP A C 1
ATOM 777 O O . ASP A 1 99 ? -7.633 3.805 -8.419 1.00 85.25 99 ASP A O 1
ATOM 781 N N . LEU A 1 100 ? -7.517 6.026 -8.026 1.00 79.06 100 LEU A N 1
ATOM 782 C CA . LEU A 1 100 ? -7.153 5.959 -6.605 1.00 79.06 100 LEU A CA 1
ATOM 783 C C . LEU A 1 100 ? -8.189 5.230 -5.742 1.00 79.06 100 LEU A C 1
ATOM 785 O O . LEU A 1 100 ? -7.824 4.533 -4.793 1.00 79.06 100 LEU A O 1
ATOM 789 N N . ILE A 1 101 ? -9.474 5.384 -6.065 1.00 83.75 101 ILE A N 1
ATOM 790 C CA . ILE A 1 101 ? -10.587 4.836 -5.275 1.00 83.75 101 ILE A CA 1
ATOM 791 C C . ILE A 1 101 ? -10.581 3.310 -5.344 1.00 83.75 101 ILE A C 1
ATOM 793 O O . ILE A 1 101 ? -10.989 2.624 -4.411 1.00 83.75 101 ILE A O 1
ATOM 797 N N . SER A 1 102 ? -10.059 2.758 -6.434 1.00 86.94 102 SER A N 1
ATOM 798 C CA . SER A 1 102 ? -10.091 1.322 -6.633 1.00 86.94 102 SER A CA 1
ATOM 799 C C . SER A 1 102 ? -9.105 0.508 -5.806 1.00 86.94 102 SER A C 1
ATOM 801 O O . SER A 1 102 ? -9.240 -0.712 -5.744 1.00 86.94 102 SER A O 1
ATOM 803 N N . TYR A 1 103 ? -8.116 1.145 -5.183 1.00 84.75 103 TYR A N 1
ATOM 804 C CA . TYR A 1 103 ? -7.089 0.452 -4.404 1.00 84.75 103 TYR A CA 1
ATOM 805 C C . TYR A 1 103 ? -6.744 1.155 -3.086 1.00 84.75 103 TYR A C 1
ATOM 807 O O . TYR A 1 103 ? -5.885 0.678 -2.342 1.00 84.75 103 TYR A O 1
ATOM 815 N N . SER A 1 104 ? -7.385 2.286 -2.782 1.00 85.75 104 SER A N 1
ATOM 816 C CA . SER A 1 104 ? -7.148 3.044 -1.557 1.00 85.75 104 SER A CA 1
ATOM 817 C C . SER A 1 104 ? -8.433 3.657 -1.011 1.00 85.75 104 SER A C 1
ATOM 819 O O . SER A 1 104 ? -9.341 4.025 -1.752 1.00 85.75 104 SER A O 1
ATOM 821 N N . ILE A 1 105 ? -8.487 3.788 0.312 1.00 86.50 105 ILE A N 1
ATOM 822 C CA . ILE A 1 105 ? -9.575 4.432 1.041 1.00 86.50 105 ILE A CA 1
ATOM 823 C C . ILE A 1 105 ? -9.090 5.809 1.469 1.00 86.50 105 ILE A C 1
ATOM 825 O O . ILE A 1 105 ? -8.143 5.944 2.249 1.00 86.50 105 ILE A O 1
ATOM 829 N N . PHE A 1 106 ? -9.737 6.854 0.969 1.00 83.94 106 PHE A N 1
ATOM 830 C CA . PHE A 1 106 ? -9.431 8.213 1.385 1.00 83.94 106 PHE A CA 1
ATOM 831 C C . PHE A 1 106 ? -10.129 8.536 2.710 1.00 83.94 106 PHE A C 1
ATOM 833 O O . PHE A 1 106 ? -11.351 8.455 2.812 1.00 83.94 106 PHE A O 1
ATOM 840 N N . ILE A 1 107 ? -9.352 8.935 3.722 1.00 83.44 107 ILE A N 1
ATOM 841 C CA . ILE A 1 107 ? -9.883 9.398 5.008 1.00 83.44 107 ILE A CA 1
ATOM 842 C C . ILE A 1 107 ? -9.587 10.889 5.136 1.00 83.44 107 ILE A C 1
ATOM 844 O O . ILE A 1 107 ? -8.427 11.313 5.168 1.00 83.44 107 ILE A O 1
ATOM 848 N N . HIS A 1 108 ? -10.647 11.696 5.199 1.00 83.81 108 HIS A N 1
ATOM 849 C CA . HIS A 1 108 ? -10.503 13.140 5.315 1.00 83.81 108 HIS A CA 1
ATOM 850 C C . HIS A 1 108 ? -9.831 13.519 6.639 1.00 83.81 108 HIS A C 1
ATOM 852 O O . HIS A 1 108 ? -10.121 12.952 7.693 1.00 83.81 108 HIS A O 1
ATOM 858 N N . ARG A 1 109 ? -8.938 14.516 6.593 1.00 83.88 109 ARG A N 1
ATOM 859 C CA . ARG A 1 109 ? -8.132 14.933 7.752 1.00 83.88 109 ARG A CA 1
ATOM 860 C C . ARG A 1 109 ? -9.001 15.347 8.940 1.00 83.88 109 ARG A C 1
ATOM 862 O O . ARG A 1 109 ? -8.656 15.050 10.081 1.00 83.88 109 ARG A O 1
ATOM 869 N N . ASP A 1 110 ? -10.105 16.026 8.660 1.00 84.81 110 ASP A N 1
ATOM 870 C CA . ASP A 1 110 ? -10.951 16.613 9.698 1.00 84.81 110 ASP A CA 1
ATOM 871 C C . ASP A 1 110 ? -11.757 15.561 10.463 1.00 84.81 110 ASP A C 1
ATOM 873 O O . ASP A 1 110 ? -11.982 15.736 11.654 1.00 84.81 110 ASP A O 1
ATOM 877 N N . LEU A 1 111 ? -12.072 14.418 9.839 1.00 83.25 111 LEU A N 1
ATOM 878 C CA . LEU A 1 111 ? -12.721 13.290 10.522 1.00 83.25 111 LEU A CA 1
ATOM 879 C C . LEU A 1 111 ? -11.839 12.718 11.637 1.00 83.25 111 LEU A C 1
ATOM 881 O O . LEU A 1 111 ? -12.338 12.350 12.695 1.00 83.25 111 LEU A O 1
ATOM 885 N N . VAL A 1 112 ? -10.523 12.683 11.401 1.00 83.75 112 VAL A N 1
ATOM 886 C CA . VAL A 1 112 ? -9.532 12.214 12.379 1.00 83.75 112 VAL A CA 1
ATOM 887 C C . VAL A 1 112 ? -9.242 13.293 13.424 1.00 83.75 112 VAL A C 1
ATOM 889 O O . VAL A 1 112 ? -9.089 12.987 14.601 1.00 83.75 112 VAL A O 1
ATOM 892 N N . LYS A 1 113 ? -9.151 14.564 13.013 1.00 84.62 113 LYS A N 1
ATOM 893 C CA . LYS A 1 113 ? -8.855 15.679 13.929 1.00 84.62 113 LYS A CA 1
ATOM 894 C C . LYS A 1 113 ? -9.969 15.964 14.923 1.00 84.62 113 LYS A C 1
ATOM 896 O O . LYS A 1 113 ? -9.673 16.240 16.078 1.00 84.62 113 LYS A O 1
ATOM 901 N N . ASN A 1 114 ? -11.210 15.942 14.453 1.00 83.56 114 ASN A N 1
ATOM 902 C CA . ASN A 1 114 ? -12.380 16.289 15.254 1.00 83.56 114 ASN A CA 1
ATOM 903 C C . ASN A 1 114 ? -12.930 15.074 16.017 1.00 83.56 114 ASN A C 1
ATOM 905 O O . ASN A 1 114 ? -14.005 15.168 16.599 1.00 83.56 114 ASN A O 1
ATOM 909 N N . ASP A 1 115 ? -12.234 13.931 15.943 1.00 76.81 115 ASP A N 1
ATOM 910 C CA . ASP A 1 115 ? -12.625 12.634 16.506 1.00 76.81 115 ASP A CA 1
ATOM 911 C C . ASP A 1 115 ? -14.068 12.215 16.167 1.00 76.81 115 ASP A C 1
ATOM 913 O O . ASP A 1 115 ? -14.732 11.482 16.892 1.00 76.81 115 ASP A O 1
ATOM 917 N N . THR A 1 116 ? -14.574 12.696 15.028 1.00 75.25 116 THR A N 1
ATOM 918 C CA . THR A 1 116 ? -15.964 12.487 14.602 1.00 75.25 116 THR A CA 1
ATOM 919 C C . THR A 1 116 ? -16.204 11.042 14.173 1.00 75.25 116 THR A C 1
ATOM 921 O O . THR A 1 116 ? -17.334 10.557 14.177 1.00 75.25 116 THR A O 1
ATOM 924 N N . SER A 1 117 ? -15.155 10.329 13.760 1.00 76.25 117 SER A N 1
ATOM 925 C CA . SER A 1 117 ? -15.225 8.912 13.406 1.00 76.25 117 SER A CA 1
ATOM 926 C C . SER A 1 117 ? -13.873 8.241 13.594 1.00 76.25 117 SER A C 1
ATOM 928 O O . SER A 1 117 ? -12.846 8.758 13.153 1.00 76.25 117 SER A O 1
ATOM 930 N N . SER A 1 118 ? -13.873 7.047 14.188 1.00 83.75 118 SER A N 1
ATOM 931 C CA . SER A 1 118 ? -12.656 6.244 14.283 1.00 83.75 118 SER A CA 1
ATOM 932 C C . SER A 1 118 ? -12.289 5.646 12.920 1.00 83.75 118 SER A C 1
ATOM 934 O O . SER A 1 118 ? -13.165 5.212 12.164 1.00 83.75 118 SER A O 1
ATOM 936 N N . ILE A 1 119 ? -10.989 5.555 12.615 1.00 86.31 119 ILE A N 1
ATOM 937 C CA . ILE A 1 119 ? -10.495 4.868 11.402 1.00 86.31 119 ILE A CA 1
ATOM 938 C C . ILE A 1 119 ? -11.043 3.438 11.328 1.00 86.31 119 ILE A C 1
ATOM 940 O O . ILE A 1 119 ? -11.422 2.968 10.258 1.00 86.31 119 ILE A O 1
ATOM 944 N N . LYS A 1 120 ? -11.150 2.767 12.480 1.00 88.00 120 LYS A N 1
ATOM 945 C CA . LYS A 1 120 ? -11.754 1.439 12.595 1.00 88.00 120 LYS A CA 1
ATOM 946 C C . LYS A 1 120 ? -13.183 1.425 12.047 1.00 88.00 120 LYS A C 1
ATOM 948 O O . LYS A 1 120 ? -13.484 0.577 11.216 1.00 88.00 120 LYS A O 1
ATOM 953 N N . THR A 1 121 ? -14.032 2.361 12.464 1.00 89.38 121 THR A N 1
ATOM 954 C CA . THR A 1 121 ? -15.434 2.442 12.022 1.00 89.38 121 THR A CA 1
ATOM 955 C C . THR A 1 121 ? -15.534 2.681 10.517 1.00 89.38 121 THR A C 1
ATOM 957 O O . THR A 1 121 ? -16.327 2.024 9.849 1.00 89.38 121 THR A O 1
ATOM 960 N N . ILE A 1 122 ? -14.693 3.568 9.972 1.00 88.94 122 ILE A N 1
ATOM 961 C CA . ILE A 1 122 ? -14.650 3.846 8.529 1.00 88.94 122 ILE A CA 1
ATOM 962 C C . ILE A 1 122 ? -14.257 2.590 7.752 1.00 88.94 122 ILE A C 1
ATOM 964 O O . ILE A 1 122 ? -14.876 2.274 6.750 1.00 88.94 122 ILE A O 1
ATOM 968 N N . LEU A 1 123 ? -13.250 1.844 8.203 1.00 87.56 123 LEU A N 1
ATOM 969 C CA . LEU A 1 123 ? -12.819 0.628 7.511 1.00 87.56 123 LEU A CA 1
ATOM 970 C C . LEU A 1 123 ? -13.816 -0.529 7.670 1.00 87.56 123 LEU A C 1
ATOM 972 O O . LEU A 1 123 ? -13.931 -1.362 6.777 1.00 87.56 123 LEU A O 1
ATOM 976 N N . GLN A 1 124 ? -14.554 -0.576 8.782 1.00 88.88 124 GLN A N 1
ATOM 977 C CA . GLN A 1 124 ? -15.605 -1.569 9.019 1.00 88.88 124 GLN A CA 1
ATOM 978 C C . GLN A 1 124 ? -16.863 -1.345 8.169 1.00 88.88 124 GLN A C 1
ATOM 980 O O . GLN A 1 124 ? -17.641 -2.285 8.020 1.00 88.88 124 GLN A O 1
ATOM 985 N N . SER A 1 125 ? -17.075 -0.147 7.613 1.00 91.06 125 SER A N 1
ATOM 986 C CA . SER A 1 125 ? -18.221 0.109 6.730 1.00 91.06 125 SER A CA 1
ATOM 987 C C . SER A 1 125 ? -18.054 -0.499 5.332 1.00 91.06 125 SER A C 1
ATOM 989 O O . SER A 1 125 ? -19.049 -0.686 4.633 1.00 91.06 125 SER A O 1
ATOM 991 N N . TYR A 1 126 ? -16.826 -0.848 4.935 1.00 90.31 126 TYR A N 1
ATOM 992 C CA . TYR A 1 126 ? -16.542 -1.495 3.655 1.00 90.31 126 TYR A CA 1
ATOM 993 C C . TYR A 1 126 ? -16.796 -2.997 3.719 1.00 90.31 126 TYR A C 1
ATOM 995 O O . TYR A 1 126 ? -16.490 -3.679 4.704 1.00 90.31 126 TYR A O 1
ATOM 1003 N N . ARG A 1 127 ? -17.301 -3.556 2.619 1.00 91.25 127 ARG A N 1
ATOM 1004 C CA . ARG A 1 127 ? -17.495 -5.002 2.514 1.00 91.25 127 ARG A CA 1
ATOM 1005 C C . ARG A 1 127 ? -16.146 -5.696 2.368 1.00 91.25 127 ARG A C 1
ATOM 1007 O O . ARG A 1 127 ? -15.264 -5.240 1.644 1.00 91.25 127 ARG A O 1
ATOM 1014 N N . LYS A 1 128 ? -16.018 -6.891 2.953 1.00 85.69 128 LYS A N 1
ATOM 1015 C CA . LYS A 1 128 ? -14.820 -7.739 2.783 1.00 85.69 128 LYS A CA 1
ATOM 1016 C C . LYS A 1 128 ? -14.468 -7.968 1.308 1.00 85.69 128 LYS A C 1
ATOM 1018 O O . LYS A 1 128 ? -13.294 -7.987 0.960 1.00 85.69 128 LYS A O 1
ATOM 1023 N N . GLN A 1 129 ? -15.473 -8.116 0.444 1.00 89.56 129 GLN A N 1
ATOM 1024 C CA . GLN A 1 129 ? -15.272 -8.285 -0.996 1.00 89.56 129 GLN A CA 1
ATOM 1025 C C . GLN A 1 129 ? -14.633 -7.051 -1.648 1.00 89.56 129 GLN A C 1
ATOM 1027 O O . GLN A 1 129 ? -13.707 -7.208 -2.438 1.00 89.56 129 GLN A O 1
ATOM 1032 N N . GLU A 1 130 ? -15.078 -5.846 -1.289 1.00 90.44 130 GLU A N 1
ATOM 1033 C CA . GLU A 1 130 ? -14.523 -4.587 -1.807 1.00 90.44 130 GLU A CA 1
ATOM 1034 C C . GLU A 1 130 ? -13.057 -4.446 -1.379 1.00 90.44 130 GLU A C 1
ATOM 1036 O O . GLU A 1 130 ? -12.184 -4.194 -2.204 1.00 90.44 130 GLU A O 1
ATOM 1041 N N . ILE A 1 131 ? -12.760 -4.725 -0.107 1.00 86.75 131 ILE A N 1
ATOM 1042 C CA . ILE A 1 131 ? -11.387 -4.730 0.415 1.00 86.75 131 ILE A CA 1
ATOM 1043 C C . ILE A 1 131 ? -10.505 -5.760 -0.303 1.00 86.75 131 ILE A C 1
ATOM 1045 O O . ILE A 1 131 ? -9.366 -5.459 -0.658 1.00 86.75 131 ILE A O 1
ATOM 1049 N N . ASN A 1 132 ? -11.021 -6.963 -0.565 1.00 86.38 132 ASN A N 1
ATOM 1050 C CA . ASN A 1 132 ? -10.280 -7.991 -1.297 1.00 86.38 132 ASN A CA 1
ATOM 1051 C C . ASN A 1 132 ? -9.980 -7.568 -2.742 1.00 86.38 132 ASN A C 1
ATOM 1053 O O . ASN A 1 132 ? -8.887 -7.837 -3.234 1.00 86.38 132 ASN A O 1
ATOM 1057 N N . GLN A 1 133 ? -10.907 -6.872 -3.405 1.00 90.56 133 GLN A N 1
ATOM 1058 C CA . GLN A 1 133 ? -10.684 -6.317 -4.743 1.00 90.56 133 GLN A CA 1
ATOM 1059 C C . GLN A 1 133 ? -9.622 -5.213 -4.727 1.00 90.56 133 GLN A C 1
ATOM 1061 O O . GLN A 1 133 ? -8.721 -5.229 -5.566 1.00 90.56 133 GLN A O 1
ATOM 1066 N N . MET A 1 134 ? -9.674 -4.303 -3.747 1.00 88.69 134 MET A N 1
ATOM 1067 C CA . MET A 1 134 ? -8.637 -3.280 -3.565 1.00 88.69 134 MET A CA 1
ATOM 1068 C C . MET A 1 134 ? -7.265 -3.923 -3.336 1.00 88.69 134 MET A C 1
ATOM 1070 O O . MET A 1 134 ? -6.279 -3.523 -3.955 1.00 88.69 134 MET A O 1
ATOM 1074 N N . ARG A 1 135 ? -7.203 -4.963 -2.495 1.00 86.00 135 ARG A N 1
ATOM 1075 C CA . ARG A 1 135 ? -5.973 -5.717 -2.230 1.00 86.00 135 ARG A CA 1
ATOM 1076 C C . ARG A 1 135 ? -5.439 -6.387 -3.489 1.00 86.00 135 ARG A C 1
ATOM 1078 O O . ARG A 1 135 ? -4.249 -6.267 -3.763 1.00 86.00 135 ARG A O 1
ATOM 1085 N N . GLU A 1 136 ? -6.291 -7.055 -4.260 1.00 89.94 136 GLU A N 1
ATOM 1086 C CA . GLU A 1 136 ? -5.868 -7.712 -5.498 1.00 89.94 136 GLU A CA 1
ATOM 1087 C C . GLU A 1 136 ? -5.361 -6.697 -6.526 1.00 89.94 136 GLU A C 1
ATOM 1089 O O . GLU A 1 136 ? -4.330 -6.940 -7.152 1.00 89.94 136 GLU A O 1
ATOM 1094 N N . LYS A 1 137 ? -5.991 -5.516 -6.628 1.00 90.00 137 LYS A N 1
ATOM 1095 C CA . LYS A 1 137 ? -5.461 -4.423 -7.451 1.00 90.00 137 LYS A CA 1
ATOM 1096 C C . LYS A 1 137 ? -4.044 -4.055 -7.027 1.00 90.00 137 LYS A C 1
ATOM 1098 O O . LYS A 1 137 ? -3.150 -4.079 -7.864 1.00 90.00 137 LYS A O 1
ATOM 1103 N N . VAL A 1 138 ? -3.787 -3.789 -5.745 1.00 85.88 138 VAL A N 1
ATOM 1104 C CA . VAL A 1 138 ? -2.418 -3.479 -5.288 1.00 85.88 138 VAL A CA 1
ATOM 1105 C C . VAL A 1 138 ? -1.443 -4.615 -5.605 1.00 85.88 138 VAL A C 1
ATOM 1107 O O . VAL A 1 138 ? -0.335 -4.347 -6.070 1.00 85.88 138 VAL A O 1
ATOM 1110 N N . ILE A 1 139 ? -1.854 -5.876 -5.424 1.00 87.94 139 ILE A N 1
ATOM 1111 C CA . ILE A 1 139 ? -1.017 -7.043 -5.734 1.00 87.94 139 ILE A CA 1
ATOM 1112 C C . ILE A 1 139 ? -0.628 -7.093 -7.215 1.00 87.94 139 ILE A C 1
ATOM 1114 O O . ILE A 1 139 ? 0.490 -7.488 -7.542 1.00 87.94 139 ILE A O 1
ATOM 1118 N N . GLN A 1 140 ? -1.495 -6.647 -8.118 1.00 90.31 140 GLN A N 1
ATOM 1119 C CA . GLN A 1 140 ? -1.183 -6.558 -9.545 1.00 90.31 140 GLN A CA 1
ATOM 1120 C C . GLN A 1 140 ? -0.182 -5.440 -9.874 1.00 90.31 140 GLN A C 1
ATOM 1122 O O . GLN A 1 140 ? 0.577 -5.577 -10.831 1.00 90.31 140 GLN A O 1
ATOM 1127 N N . TYR A 1 141 ? -0.141 -4.357 -9.088 1.00 88.31 141 TYR A N 1
ATOM 1128 C CA . TYR A 1 141 ? 0.783 -3.230 -9.303 1.00 88.31 141 TYR A CA 1
ATOM 1129 C C . TYR A 1 141 ? 2.139 -3.392 -8.617 1.00 88.31 141 TYR A C 1
ATOM 1131 O O . TYR A 1 141 ? 3.092 -2.730 -9.012 1.00 88.31 141 TYR A O 1
ATOM 1139 N N . ILE A 1 142 ? 2.258 -4.305 -7.655 1.00 86.00 142 ILE A N 1
ATOM 1140 C CA . ILE A 1 142 ? 3.514 -4.680 -6.988 1.00 86.00 142 ILE A CA 1
ATOM 1141 C C . ILE A 1 142 ? 4.735 -4.764 -7.922 1.00 86.00 142 ILE A C 1
ATOM 1143 O O . ILE A 1 142 ? 5.755 -4.175 -7.571 1.00 86.00 142 ILE A O 1
ATOM 1147 N N . PRO A 1 143 ? 4.678 -5.425 -9.097 1.00 89.69 143 PRO A N 1
ATOM 1148 C CA . PRO A 1 143 ? 5.860 -5.573 -9.941 1.00 89.69 143 PRO A CA 1
ATOM 1149 C C . PRO A 1 143 ? 6.411 -4.227 -10.432 1.00 89.69 143 PRO A C 1
ATOM 1151 O O . PRO A 1 143 ? 7.607 -4.092 -10.648 1.00 89.69 143 PRO A O 1
ATOM 1154 N N . LYS A 1 144 ? 5.545 -3.211 -10.525 1.00 88.75 144 LYS A N 1
ATOM 1155 C CA . LYS A 1 144 ? 5.895 -1.842 -10.919 1.00 88.75 144 LYS A CA 1
ATOM 1156 C C . LYS A 1 144 ? 6.523 -1.021 -9.793 1.00 88.75 144 LYS A C 1
ATOM 1158 O O . LYS A 1 144 ? 7.012 0.071 -10.047 1.00 88.75 144 LYS A O 1
ATOM 1163 N N . LEU A 1 145 ? 6.449 -1.498 -8.551 1.00 85.94 145 LEU A N 1
ATOM 1164 C CA . LEU A 1 145 ? 6.917 -0.788 -7.356 1.00 85.94 145 LEU A CA 1
ATOM 1165 C C . LEU A 1 145 ? 8.259 -1.315 -6.837 1.00 85.94 145 LEU A C 1
ATOM 1167 O O . LEU A 1 145 ? 8.845 -0.701 -5.951 1.00 85.94 145 LEU A O 1
ATOM 1171 N N . VAL A 1 146 ? 8.723 -2.454 -7.353 1.00 87.19 146 VAL A N 1
ATOM 1172 C CA . VAL A 1 146 ? 9.939 -3.132 -6.892 1.00 87.19 146 VAL A CA 1
ATOM 1173 C C . VAL A 1 146 ? 11.087 -2.912 -7.864 1.00 87.19 146 VAL A C 1
ATOM 1175 O O . VAL A 1 146 ? 10.864 -2.748 -9.060 1.00 87.19 146 VAL A O 1
ATOM 1178 N N . TYR A 1 147 ? 12.315 -2.939 -7.353 1.00 88.19 147 TYR A N 1
ATOM 1179 C CA . TYR A 1 147 ? 13.531 -2.856 -8.163 1.00 88.19 147 TYR A CA 1
ATOM 1180 C C . TYR A 1 147 ? 14.146 -4.243 -8.309 1.00 88.19 147 TYR A C 1
ATOM 1182 O O . TYR A 1 147 ? 14.458 -4.885 -7.301 1.00 88.19 147 TYR A O 1
ATOM 1190 N N . ALA A 1 148 ? 14.338 -4.704 -9.541 1.00 90.06 148 ALA A N 1
ATOM 1191 C CA . ALA A 1 148 ? 14.991 -5.974 -9.808 1.00 90.06 148 ALA A CA 1
ATOM 1192 C C . ALA A 1 148 ? 16.468 -5.933 -9.407 1.00 90.06 148 ALA A C 1
ATOM 1194 O O . ALA A 1 148 ? 17.105 -4.877 -9.384 1.00 90.06 148 ALA A O 1
ATOM 1195 N N . LYS A 1 149 ? 17.049 -7.098 -9.101 1.00 85.69 149 LYS A N 1
ATOM 1196 C CA . LYS A 1 149 ? 18.496 -7.164 -8.878 1.00 85.69 149 LYS A CA 1
ATOM 1197 C C . LYS A 1 149 ? 19.254 -6.857 -10.181 1.00 85.69 149 LYS A C 1
ATOM 1199 O O . LYS A 1 149 ? 18.952 -7.472 -11.208 1.00 85.69 149 LYS A O 1
ATOM 1204 N N . PRO A 1 150 ? 20.281 -5.988 -10.131 1.00 71.19 150 PRO A N 1
ATOM 1205 C CA . PRO A 1 150 ? 20.938 -5.440 -11.322 1.00 71.19 150 PRO A CA 1
ATOM 1206 C C . PRO A 1 150 ? 21.668 -6.485 -12.175 1.00 71.19 150 PRO A C 1
ATOM 1208 O O . PRO A 1 150 ? 21.838 -6.287 -13.369 1.00 71.19 150 PRO A O 1
ATOM 1211 N N . GLU A 1 151 ? 22.074 -7.612 -11.590 1.00 71.19 151 GLU A N 1
ATOM 1212 C CA . GLU 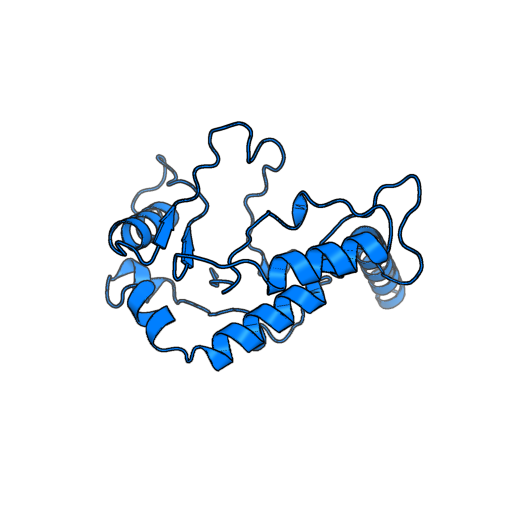A 1 151 ? 22.839 -8.659 -12.283 1.00 71.19 151 GLU A CA 1
ATOM 1213 C C . GLU A 1 151 ? 22.034 -9.410 -13.353 1.00 71.19 151 GLU A C 1
ATOM 1215 O O . GLU A 1 151 ? 22.619 -9.962 -14.281 1.00 71.19 151 GLU A O 1
ATOM 1220 N N . LYS A 1 152 ? 20.707 -9.492 -13.198 1.00 70.31 152 LYS A N 1
ATOM 1221 C CA . LYS A 1 152 ? 19.843 -10.307 -14.071 1.00 70.31 152 LYS A CA 1
ATOM 1222 C C . LYS A 1 152 ? 18.663 -9.543 -14.654 1.00 70.31 152 LYS A C 1
ATOM 1224 O O . LYS A 1 152 ? 18.198 -9.919 -15.724 1.00 70.31 152 LYS A O 1
ATOM 1229 N N . GLY A 1 153 ? 18.192 -8.493 -13.976 1.00 73.25 153 GLY A N 1
ATOM 1230 C CA . GLY A 1 153 ? 16.957 -7.817 -14.361 1.00 73.25 153 GLY A CA 1
ATOM 1231 C C . GLY A 1 153 ? 15.749 -8.761 -14.364 1.00 73.25 153 GLY A C 1
ATOM 1232 O O . GLY A 1 153 ? 15.795 -9.876 -13.838 1.00 73.25 153 GLY A O 1
ATOM 1233 N N . LEU A 1 154 ? 14.648 -8.289 -14.939 1.00 83.38 154 LEU A N 1
ATOM 1234 C CA . LEU A 1 154 ? 13.454 -9.083 -15.226 1.00 83.38 154 LEU A CA 1
ATOM 1235 C C . LEU A 1 154 ? 13.294 -9.196 -16.742 1.00 83.38 154 LEU A C 1
ATOM 1237 O O . LEU A 1 154 ? 13.700 -8.296 -17.476 1.00 83.38 154 LEU A O 1
ATOM 1241 N N . ASN A 1 155 ? 12.709 -10.299 -17.211 1.00 83.31 155 ASN A N 1
ATOM 1242 C CA . ASN A 1 155 ? 12.620 -10.566 -18.647 1.00 83.31 155 ASN A CA 1
ATOM 1243 C C . ASN A 1 155 ? 11.356 -9.943 -19.242 1.00 83.31 155 ASN A C 1
ATOM 1245 O O . ASN A 1 155 ? 11.431 -9.130 -20.158 1.00 83.31 155 ASN A O 1
ATOM 1249 N N . ASN A 1 156 ? 10.186 -10.325 -18.721 1.00 87.25 156 ASN A N 1
ATOM 1250 C CA . ASN A 1 156 ? 8.894 -9.910 -19.283 1.00 87.25 156 ASN A CA 1
ATOM 1251 C C . ASN A 1 156 ? 8.188 -8.845 -18.439 1.00 87.25 156 ASN A C 1
ATOM 1253 O O . ASN A 1 156 ? 7.194 -8.257 -18.867 1.00 87.25 156 ASN A O 1
ATOM 1257 N N . ILE A 1 157 ? 8.667 -8.620 -17.218 1.00 90.38 157 ILE A N 1
ATOM 1258 C CA . ILE A 1 157 ? 8.055 -7.719 -16.249 1.00 90.38 157 ILE A CA 1
ATOM 1259 C C . ILE A 1 157 ? 8.911 -6.460 -16.152 1.00 90.38 157 ILE A C 1
ATOM 1261 O O . ILE A 1 157 ? 10.094 -6.538 -15.850 1.00 90.38 157 ILE A O 1
ATOM 1265 N N . LYS A 1 158 ? 8.305 -5.290 -16.369 1.00 90.88 158 LYS A N 1
ATOM 1266 C CA . LYS A 1 158 ? 8.977 -4.008 -16.128 1.00 90.88 158 LYS A CA 1
ATOM 1267 C C . LYS A 1 158 ? 8.993 -3.702 -14.639 1.00 90.88 158 LYS A C 1
ATOM 1269 O O . LYS A 1 158 ? 7.930 -3.643 -14.017 1.00 90.88 158 LYS A O 1
ATOM 1274 N N . ASP A 1 159 ? 10.186 -3.488 -14.107 1.00 90.75 159 ASP A N 1
ATOM 1275 C CA . ASP A 1 159 ? 10.380 -3.077 -12.724 1.00 90.75 159 ASP A CA 1
ATOM 1276 C C . ASP A 1 159 ? 10.240 -1.547 -12.561 1.00 90.75 159 ASP A C 1
ATOM 1278 O O . ASP A 1 159 ? 9.965 -0.811 -13.520 1.00 90.75 159 ASP A O 1
ATOM 1282 N N . ALA A 1 160 ? 10.417 -1.053 -11.334 1.00 90.50 160 ALA A N 1
ATOM 1283 C CA . ALA A 1 160 ? 10.348 0.375 -11.035 1.00 90.50 160 ALA A CA 1
ATOM 1284 C C . ALA A 1 160 ? 11.417 1.196 -11.784 1.00 90.50 160 ALA A C 1
ATOM 1286 O O . ALA A 1 160 ? 11.161 2.334 -12.177 1.00 90.50 160 ALA A O 1
ATOM 1287 N N . PHE A 1 161 ? 12.602 0.643 -12.045 1.00 89.75 161 PHE A N 1
ATOM 1288 C CA . PHE A 1 161 ? 13.626 1.358 -12.802 1.00 89.75 161 PHE A CA 1
ATOM 1289 C C . PHE A 1 161 ? 13.225 1.517 -14.272 1.00 89.75 161 PHE A C 1
ATOM 1291 O O . PHE A 1 161 ? 13.269 2.627 -14.808 1.00 89.75 161 PHE A O 1
ATOM 1298 N N . ASN A 1 162 ? 12.764 0.441 -14.915 1.00 90.62 162 ASN A N 1
ATOM 1299 C CA . ASN A 1 162 ? 12.317 0.487 -16.307 1.00 90.62 162 ASN A CA 1
ATOM 1300 C C . ASN A 1 162 ? 11.179 1.497 -16.501 1.00 90.62 162 ASN A C 1
ATOM 1302 O O . ASN A 1 162 ? 11.207 2.293 -17.438 1.00 90.62 162 ASN A O 1
ATOM 1306 N N . ILE A 1 163 ? 10.203 1.503 -15.589 1.00 91.81 163 ILE A N 1
ATOM 1307 C CA . ILE A 1 163 ? 9.065 2.429 -15.645 1.00 91.81 163 ILE A CA 1
ATOM 1308 C C . ILE A 1 163 ? 9.515 3.882 -15.463 1.00 91.81 163 ILE A C 1
ATOM 1310 O O . ILE A 1 163 ? 9.002 4.768 -16.148 1.00 91.81 163 ILE A O 1
ATOM 1314 N N . ALA A 1 164 ? 10.477 4.140 -14.570 1.00 91.00 164 ALA A N 1
ATOM 1315 C CA . ALA A 1 164 ? 11.016 5.481 -14.371 1.00 91.00 164 ALA A CA 1
ATOM 1316 C C . ALA A 1 164 ? 11.697 6.013 -15.641 1.00 91.00 164 ALA A C 1
ATOM 1318 O O . ALA A 1 164 ? 11.423 7.140 -16.056 1.00 91.00 164 ALA A O 1
ATOM 1319 N N . ILE A 1 165 ? 12.540 5.197 -16.282 1.00 92.31 165 ILE A N 1
ATOM 1320 C CA . ILE A 1 165 ? 13.226 5.567 -17.527 1.00 92.31 165 ILE A CA 1
ATOM 1321 C C . ILE A 1 165 ? 12.222 5.811 -18.657 1.00 92.31 165 ILE A C 1
ATOM 1323 O O . ILE A 1 165 ? 12.302 6.846 -19.317 1.00 92.31 165 ILE A O 1
ATOM 1327 N N . ASP A 1 166 ? 11.235 4.930 -18.833 1.00 92.06 166 ASP A N 1
ATOM 1328 C CA . ASP A 1 166 ? 10.169 5.121 -19.823 1.00 92.06 166 ASP A CA 1
ATOM 1329 C C . ASP A 1 166 ? 9.418 6.447 -19.598 1.00 92.06 166 ASP A C 1
ATOM 1331 O O . ASP A 1 166 ? 9.140 7.180 -20.550 1.00 92.06 166 ASP A O 1
ATOM 1335 N N . GLY A 1 167 ? 9.115 6.782 -18.338 1.00 90.75 167 GLY A N 1
ATOM 1336 C CA . GLY A 1 167 ? 8.452 8.031 -17.962 1.00 90.75 167 GLY A CA 1
ATOM 1337 C C . GLY A 1 167 ? 9.282 9.279 -18.279 1.00 90.75 167 GLY A C 1
ATOM 1338 O O . GLY A 1 167 ? 8.740 10.262 -18.790 1.00 90.75 167 GLY A O 1
ATOM 1339 N N . VAL A 1 168 ? 10.594 9.238 -18.023 1.00 92.56 168 VAL A N 1
ATOM 1340 C CA . VAL A 1 168 ? 11.527 10.323 -18.376 1.00 92.56 168 VAL A CA 1
ATOM 1341 C C . VAL A 1 168 ? 11.617 10.491 -19.892 1.00 92.56 168 VAL A C 1
ATOM 1343 O O . VAL A 1 168 ? 11.426 11.598 -20.390 1.00 92.56 168 VAL A O 1
ATOM 1346 N N . LEU A 1 169 ? 11.848 9.402 -20.632 1.00 94.00 169 LEU A N 1
ATOM 1347 C CA . LEU A 1 169 ? 11.957 9.435 -22.094 1.00 94.00 169 LEU A CA 1
ATOM 1348 C C . LEU A 1 169 ? 10.674 9.950 -22.750 1.00 94.00 169 LEU A C 1
ATOM 1350 O O . LEU A 1 169 ? 10.735 10.718 -23.708 1.00 94.00 169 LEU A O 1
ATOM 1354 N N . LYS A 1 170 ? 9.510 9.560 -22.222 1.00 92.31 170 LYS A N 1
ATOM 1355 C CA . LYS A 1 170 ? 8.217 10.066 -22.685 1.00 92.31 170 LYS A CA 1
ATOM 1356 C C . LYS A 1 170 ? 8.105 11.581 -22.501 1.00 92.31 170 LYS A C 1
ATOM 1358 O O . LYS A 1 170 ? 7.723 12.260 -23.444 1.00 92.31 170 LYS A O 1
ATOM 1363 N N . LYS A 1 171 ? 8.478 12.109 -21.330 1.00 89.56 171 LYS A N 1
ATOM 1364 C CA . LYS A 1 171 ? 8.442 13.558 -21.072 1.00 89.56 171 LYS A CA 1
ATOM 1365 C C . LYS A 1 171 ? 9.354 14.351 -22.002 1.00 89.56 171 LYS A C 1
ATOM 1367 O O . LYS A 1 171 ? 8.967 15.434 -22.413 1.00 89.56 171 LYS A O 1
ATOM 1372 N N . ILE A 1 172 ? 10.540 13.827 -22.316 1.00 94.75 172 ILE A N 1
ATOM 1373 C CA . ILE A 1 172 ? 11.472 14.485 -23.244 1.00 94.75 172 ILE A CA 1
ATOM 1374 C C . ILE A 1 172 ? 10.831 14.599 -24.632 1.00 94.75 172 ILE A C 1
ATOM 1376 O O . ILE A 1 172 ? 10.802 15.684 -25.193 1.00 94.75 172 ILE A O 1
ATOM 1380 N N . LYS A 1 173 ? 10.223 13.516 -25.134 1.00 93.25 173 LYS A N 1
ATOM 1381 C CA . LYS A 1 173 ? 9.520 13.516 -26.430 1.00 93.25 173 LYS A CA 1
ATOM 1382 C C . LYS A 1 173 ? 8.302 14.438 -26.485 1.00 93.25 173 LYS A C 1
ATOM 1384 O O . LYS A 1 173 ? 7.921 14.863 -27.560 1.00 93.25 173 LYS A O 1
ATOM 1389 N N . GLU A 1 174 ? 7.648 14.688 -25.353 1.00 90.12 174 GLU A N 1
ATOM 1390 C CA . GLU A 1 174 ? 6.497 15.602 -25.260 1.00 90.12 174 GLU A CA 1
ATOM 1391 C C . GLU A 1 174 ? 6.915 17.084 -25.190 1.00 90.12 174 GLU A C 1
ATOM 1393 O O . GLU A 1 174 ? 6.051 17.959 -25.226 1.00 90.12 174 GLU A O 1
ATOM 1398 N N . GLN A 1 175 ? 8.215 17.367 -25.040 1.00 77.94 175 GLN A N 1
ATOM 1399 C CA . GLN A 1 175 ? 8.794 18.717 -25.022 1.00 77.94 175 GLN A CA 1
ATOM 1400 C C . GLN A 1 175 ? 9.491 19.098 -26.339 1.00 77.94 175 GLN A C 1
ATOM 1402 O O . GLN A 1 175 ? 9.938 20.240 -26.463 1.00 77.94 175 GLN A O 1
ATOM 1407 N N . GLU A 1 176 ? 9.580 18.163 -27.286 1.00 63.38 176 GLU A N 1
ATOM 1408 C CA . GLU A 1 176 ? 9.997 18.376 -28.680 1.00 63.38 176 GLU A CA 1
ATOM 1409 C C . GLU A 1 176 ? 8.777 18.671 -29.565 1.00 63.38 176 GLU A C 1
ATOM 1411 O O . GLU A 1 176 ? 8.907 19.539 -30.458 1.00 63.38 176 GLU A O 1
#

pLDDT: mean 79.25, std 14.57, range [35.94, 94.75]